Protein AF-A0A4Q1ZUG1-F1 (afdb_monomer_lite)

Secondary structure (DSSP, 8-state):
--SHHHHHHHHHHHHHHHHHHTTSS-HHHHHHHHHHHHHHHHHHSTT---HHHHHHHHHHHHHHHHHHHGGGTGGGHHHHHHHHHHHHHHHHHHHHHHTT--HHHHHHHHHHHHHHHHHHHHHHHHHHTT-HHHHHHHHHHHHHHHHHHHHHHHHHHHHHTT---

Sequence (165 aa):
MKGNLLGVILVGIGLVSLLGNIGFLGDELFLLFVSAAFFLAYFGGKGKRSLGFLIPAMLIAGVGVFANIEPILGVMEGPVFFWMIGASFAGIHVIHKANGGTFKSTAWAMYLGLGLAAFGVFVLTIEVMSFEPLARLIKFIWPLALIAGGLLLIKRHKTIEKEPF

pLDDT: mean 82.49, std 12.35, range [46.97, 97.38]

Structure (mmCIF, N/CA/C/O backbone):
data_AF-A0A4Q1ZUG1-F1
#
_entry.id   AF-A0A4Q1ZUG1-F1
#
loop_
_atom_site.group_PDB
_atom_site.id
_atom_site.type_symbol
_atom_site.label_atom_id
_atom_site.label_alt_id
_atom_site.label_comp_id
_atom_site.label_asym_id
_atom_site.label_entity_id
_atom_site.label_seq_id
_atom_site.pdbx_PDB_ins_code
_atom_site.Cartn_x
_atom_site.Cartn_y
_atom_site.Cartn_z
_atom_site.occupancy
_atom_site.B_iso_or_equiv
_atom_site.auth_seq_id
_atom_site.auth_comp_id
_atom_site.auth_asym_id
_atom_site.auth_atom_id
_atom_site.pdbx_PDB_model_num
ATOM 1 N N . MET A 1 1 ? -19.081 -15.358 26.180 1.00 46.97 1 MET A N 1
ATOM 2 C CA . MET A 1 1 ? -18.701 -15.948 24.872 1.00 46.97 1 MET A CA 1
ATOM 3 C C . MET A 1 1 ? -17.541 -15.182 24.205 1.00 46.97 1 MET A C 1
ATOM 5 O O . MET A 1 1 ? -17.720 -14.629 23.132 1.00 46.97 1 MET A O 1
ATOM 9 N N . LYS A 1 2 ? -16.348 -15.108 24.820 1.00 52.00 2 LYS A N 1
ATOM 10 C CA . LYS A 1 2 ? -15.205 -14.311 24.302 1.00 52.00 2 LYS A CA 1
ATOM 11 C C . LYS A 1 2 ? -14.047 -15.147 23.711 1.00 52.00 2 LYS A C 1
ATOM 13 O O . LYS A 1 2 ? -13.047 -14.567 23.318 1.00 52.00 2 LYS A O 1
ATOM 18 N N . GLY A 1 3 ? -14.194 -16.474 23.605 1.00 54.12 3 GLY A N 1
ATOM 19 C CA . GLY A 1 3 ? -13.142 -17.382 23.106 1.00 54.12 3 GLY A CA 1
ATOM 20 C C . GLY A 1 3 ? -13.290 -17.886 21.660 1.00 54.12 3 GLY A C 1
ATOM 21 O O . GLY A 1 3 ? -12.302 -18.307 21.075 1.00 54.12 3 GLY A O 1
ATOM 22 N N . ASN A 1 4 ? -14.480 -17.820 21.047 1.00 63.22 4 ASN A N 1
ATOM 23 C CA . ASN A 1 4 ? -14.716 -18.503 19.760 1.00 63.22 4 ASN A CA 1
ATOM 24 C C . ASN A 1 4 ? -14.283 -17.717 18.517 1.00 63.22 4 ASN A C 1
ATOM 26 O O . ASN A 1 4 ? -13.951 -18.334 17.515 1.00 63.22 4 ASN A O 1
ATOM 30 N N . LEU A 1 5 ? -14.267 -16.380 18.546 1.00 70.44 5 LE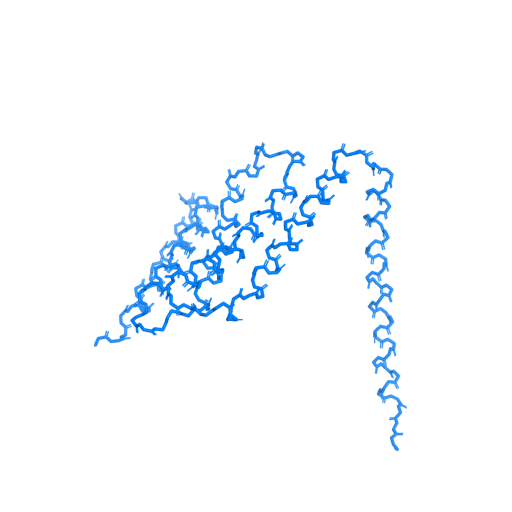U A N 1
ATOM 31 C CA . LEU A 1 5 ? -14.011 -15.600 17.326 1.00 70.44 5 LEU A CA 1
ATOM 32 C C . LEU A 1 5 ? -12.568 -15.761 16.831 1.00 70.44 5 LEU A C 1
ATOM 34 O O . LEU A 1 5 ? -12.338 -15.926 15.640 1.00 70.44 5 LEU A O 1
ATOM 38 N N . LEU A 1 6 ? -11.608 -15.766 17.760 1.00 70.88 6 LEU A N 1
ATOM 39 C CA . LEU A 1 6 ? -10.197 -15.963 17.438 1.00 70.88 6 LEU A CA 1
ATOM 40 C C . LEU A 1 6 ? -9.960 -17.371 16.869 1.00 70.88 6 LEU A C 1
ATOM 42 O O . LEU A 1 6 ? -9.260 -17.515 15.874 1.00 70.88 6 LEU A O 1
ATOM 46 N N . GLY A 1 7 ? -10.614 -18.385 17.451 1.00 70.75 7 GLY A N 1
ATOM 47 C CA . GLY A 1 7 ? -10.577 -19.762 16.957 1.00 70.75 7 GLY A CA 1
ATOM 48 C C . GLY A 1 7 ? -11.173 -19.907 15.557 1.00 70.75 7 GLY A C 1
ATOM 49 O O . GLY A 1 7 ? -10.558 -20.526 14.701 1.00 70.75 7 GLY A O 1
ATOM 50 N N . VAL A 1 8 ? -12.318 -19.273 15.283 1.00 75.00 8 VAL A N 1
ATOM 51 C CA . VAL A 1 8 ? -12.937 -19.279 13.945 1.00 75.00 8 VAL A CA 1
ATOM 52 C C . VAL A 1 8 ? -12.040 -18.595 12.909 1.00 75.00 8 VAL A C 1
ATOM 54 O O . VAL A 1 8 ? -11.903 -19.103 11.801 1.00 75.00 8 VAL A O 1
ATOM 57 N N . ILE A 1 9 ? -11.380 -17.488 13.268 1.00 72.94 9 ILE A N 1
ATOM 58 C CA . ILE A 1 9 ? -10.423 -16.805 12.384 1.00 72.94 9 ILE A CA 1
ATOM 59 C C . ILE A 1 9 ? -9.207 -17.700 12.104 1.00 72.94 9 ILE A C 1
ATOM 61 O O . ILE A 1 9 ? -8.824 -17.847 10.949 1.00 72.94 9 ILE A O 1
ATOM 65 N N . LEU A 1 10 ? -8.632 -18.339 13.128 1.00 73.81 10 LEU A N 1
ATOM 66 C CA . LEU A 1 10 ? -7.506 -19.272 12.980 1.00 73.81 10 LEU A CA 1
ATOM 67 C C . LEU A 1 10 ? -7.861 -20.481 12.106 1.00 73.81 10 LEU A C 1
ATOM 69 O O . LEU A 1 10 ? -7.074 -20.860 11.244 1.00 73.81 10 LEU A O 1
ATOM 73 N N . VAL A 1 11 ? -9.054 -21.051 12.292 1.00 76.19 11 VAL A N 1
ATOM 74 C CA . VAL A 1 11 ? -9.558 -22.156 11.463 1.00 76.19 11 VAL A CA 1
ATOM 75 C C . VAL A 1 11 ? -9.762 -21.702 10.018 1.00 76.19 11 VAL A C 1
ATOM 77 O O . VAL A 1 11 ? -9.365 -22.414 9.100 1.00 76.19 11 VAL A O 1
ATOM 80 N N . GLY A 1 12 ? -10.320 -20.507 9.804 1.00 76.88 12 GLY A N 1
ATOM 81 C CA . GLY A 1 12 ? -10.478 -19.928 8.470 1.00 76.88 12 GLY A CA 1
ATOM 82 C C . GLY A 1 12 ? -9.137 -19.703 7.769 1.00 76.88 12 GLY A C 1
ATOM 83 O O . GLY A 1 12 ? -8.968 -20.133 6.633 1.00 76.88 12 GLY A O 1
ATOM 84 N N . ILE A 1 13 ? -8.161 -19.108 8.462 1.00 76.12 13 ILE A N 1
ATOM 85 C CA . ILE A 1 13 ? -6.800 -18.913 7.939 1.00 76.12 13 ILE A CA 1
ATOM 86 C C . ILE A 1 13 ? -6.163 -20.266 7.599 1.00 76.12 13 ILE A C 1
ATOM 88 O O . ILE A 1 13 ? -5.631 -20.424 6.506 1.00 76.12 13 ILE A O 1
ATOM 92 N N . GLY A 1 14 ? -6.272 -21.258 8.489 1.00 77.69 14 GLY A N 1
ATOM 93 C CA . GLY A 1 14 ? -5.736 -22.601 8.264 1.00 77.69 14 GLY A CA 1
ATOM 94 C C . GLY A 1 14 ? -6.342 -23.293 7.042 1.00 77.69 14 GLY A C 1
ATOM 95 O O . GLY A 1 14 ? -5.605 -23.851 6.234 1.00 77.69 14 GLY A O 1
ATOM 96 N N . LEU A 1 15 ? -7.664 -23.209 6.861 1.00 77.25 15 LEU A N 1
ATOM 97 C CA . LEU A 1 15 ? -8.356 -23.757 5.690 1.00 77.25 15 LEU A CA 1
ATOM 98 C C . LEU A 1 15 ? -7.910 -23.078 4.396 1.00 77.25 15 LEU A C 1
ATOM 100 O O . LEU A 1 15 ? -7.600 -23.761 3.425 1.00 77.25 15 LEU A O 1
ATOM 104 N N . VAL A 1 16 ? -7.834 -21.748 4.386 1.00 73.56 16 VAL A N 1
ATOM 105 C CA . VAL A 1 16 ? -7.405 -20.993 3.204 1.00 73.56 16 VAL A CA 1
ATOM 106 C C . VAL A 1 16 ? -5.933 -21.280 2.877 1.00 73.56 16 VAL A C 1
ATOM 108 O O . VAL A 1 16 ? -5.603 -21.470 1.710 1.00 73.56 16 VAL A O 1
ATOM 111 N N . SER A 1 17 ? -5.060 -21.430 3.880 1.00 72.62 17 SER A N 1
ATOM 112 C CA . SER A 1 17 ? -3.662 -21.843 3.672 1.00 72.62 17 SER A CA 1
ATOM 113 C C . SER A 1 17 ? -3.539 -23.263 3.127 1.00 72.62 17 SER A C 1
ATOM 115 O O . SER A 1 17 ? -2.653 -23.541 2.323 1.00 72.62 17 SER A O 1
ATOM 117 N N . LEU A 1 18 ? -4.416 -24.173 3.548 1.00 76.44 18 LEU A N 1
ATOM 118 C CA . LEU A 1 18 ? -4.430 -25.544 3.045 1.00 76.44 18 LEU A CA 1
ATOM 119 C C . LEU A 1 18 ? -4.903 -25.577 1.585 1.00 76.44 18 LEU A C 1
ATOM 121 O O . LEU A 1 18 ? -4.278 -26.244 0.770 1.00 76.44 18 LEU A O 1
ATOM 125 N N . LEU A 1 19 ? -5.932 -24.789 1.247 1.00 74.06 19 LEU A N 1
ATOM 126 C CA . LEU A 1 19 ? -6.446 -24.623 -0.118 1.00 74.06 19 LEU A CA 1
ATOM 127 C C . LEU A 1 19 ? -5.438 -23.951 -1.070 1.00 74.06 19 LEU A C 1
ATOM 129 O O . LEU A 1 19 ? -5.369 -24.329 -2.238 1.00 74.06 19 LEU A O 1
ATOM 133 N N . GLY A 1 20 ? -4.641 -22.998 -0.577 1.00 70.38 20 GLY A N 1
ATOM 134 C CA . GLY A 1 20 ? -3.523 -22.419 -1.331 1.00 70.38 20 GLY A CA 1
ATOM 135 C C . GLY A 1 20 ? -2.425 -23.448 -1.615 1.00 70.38 20 GLY A C 1
ATOM 136 O O . GLY A 1 20 ? -2.033 -23.638 -2.760 1.00 70.38 20 GLY A O 1
ATOM 137 N N . ASN A 1 21 ? -1.997 -24.211 -0.601 1.00 74.12 21 ASN A N 1
ATOM 138 C CA . ASN A 1 21 ? -0.919 -25.201 -0.754 1.00 74.12 21 ASN A CA 1
ATOM 139 C C . ASN A 1 21 ? -1.248 -26.360 -1.708 1.00 74.12 21 ASN A C 1
ATOM 141 O O . ASN A 1 21 ? -0.346 -26.922 -2.321 1.00 74.12 21 ASN A O 1
ATOM 145 N N . ILE A 1 22 ? -2.522 -26.738 -1.839 1.00 80.62 22 ILE A N 1
ATOM 146 C CA . ILE A 1 22 ? -2.947 -27.770 -2.801 1.00 80.62 22 ILE A CA 1
ATOM 147 C C . ILE A 1 22 ? -3.099 -27.225 -4.234 1.00 80.62 22 ILE A C 1
ATOM 149 O O . ILE A 1 22 ? -3.551 -27.956 -5.113 1.00 80.62 22 ILE A O 1
ATOM 153 N N . GLY A 1 23 ? -2.758 -25.952 -4.474 1.00 69.56 23 GLY A N 1
ATOM 154 C CA . GLY A 1 23 ? -2.849 -25.299 -5.783 1.00 69.56 23 GLY A CA 1
ATOM 155 C C . GLY A 1 23 ? -4.281 -25.019 -6.243 1.00 69.56 23 GLY A C 1
ATOM 156 O O . GLY A 1 23 ? -4.507 -24.752 -7.420 1.00 69.56 23 GLY A O 1
ATOM 157 N N . PHE A 1 24 ? -5.263 -25.105 -5.339 1.00 66.75 24 PHE A N 1
ATOM 158 C CA . PHE A 1 24 ? -6.673 -24.864 -5.664 1.00 66.75 24 PHE A CA 1
ATOM 159 C C . PHE A 1 24 ? -7.011 -23.366 -5.683 1.00 66.75 24 PHE A C 1
ATOM 161 O O . PHE A 1 24 ? -7.946 -22.943 -6.358 1.00 66.75 24 PHE A O 1
ATOM 168 N N . LEU A 1 25 ? -6.243 -22.561 -4.947 1.00 67.94 25 LEU A N 1
ATOM 169 C CA . LEU A 1 25 ? -6.286 -21.102 -4.976 1.00 67.94 25 LEU A CA 1
ATOM 170 C C . LEU A 1 25 ? -4.942 -20.585 -5.485 1.00 67.94 25 LEU A C 1
ATOM 172 O O . LEU A 1 25 ? -3.910 -20.983 -4.955 1.00 67.94 25 LEU A O 1
ATOM 176 N N . GLY A 1 26 ? -4.969 -19.686 -6.473 1.00 74.25 26 GLY A N 1
ATOM 177 C CA . GLY A 1 26 ? -3.787 -18.899 -6.832 1.00 74.25 26 GLY A CA 1
ATOM 178 C C . GLY A 1 26 ? -3.304 -18.089 -5.629 1.00 74.25 26 GLY A C 1
ATOM 179 O O . GLY A 1 26 ? -4.119 -17.660 -4.797 1.00 74.25 26 GLY A O 1
ATOM 180 N N . ASP A 1 27 ? -1.991 -17.893 -5.523 1.00 75.38 27 ASP A N 1
ATOM 181 C CA . ASP A 1 27 ? -1.362 -17.171 -4.411 1.00 75.38 27 ASP A CA 1
ATOM 182 C C . ASP A 1 27 ? -1.962 -15.762 -4.241 1.00 75.38 27 ASP A C 1
ATOM 184 O O . ASP A 1 27 ? -2.118 -15.259 -3.124 1.00 75.38 27 ASP A O 1
ATOM 188 N N . GLU A 1 28 ? -2.410 -15.147 -5.338 1.00 80.31 28 GLU A N 1
ATOM 189 C CA . GLU A 1 28 ? -3.032 -13.826 -5.351 1.00 80.31 28 GLU A CA 1
ATOM 190 C C . GLU A 1 28 ? -4.422 -13.836 -4.693 1.00 80.31 28 GLU A C 1
ATOM 192 O O . GLU A 1 28 ? -4.778 -12.917 -3.948 1.00 80.31 28 GLU A O 1
ATOM 197 N N . LEU A 1 29 ? -5.210 -14.896 -4.913 1.00 82.62 29 LEU A N 1
ATOM 198 C CA . LEU A 1 29 ? -6.513 -15.078 -4.267 1.00 82.62 29 LEU A CA 1
ATOM 199 C C . LEU A 1 29 ? -6.356 -15.385 -2.778 1.00 82.62 29 LEU A C 1
ATOM 201 O O . LEU A 1 29 ? -7.138 -14.887 -1.965 1.00 82.62 29 LEU A O 1
ATOM 205 N N . PHE A 1 30 ? -5.332 -16.158 -2.402 1.00 85.38 30 PHE A N 1
ATOM 206 C CA . PHE A 1 30 ? -5.012 -16.422 -0.999 1.00 85.38 30 PHE A CA 1
ATOM 207 C C . PHE A 1 30 ? -4.775 -15.114 -0.227 1.00 85.38 30 PHE A C 1
ATOM 209 O O . PHE A 1 30 ? -5.371 -14.909 0.836 1.00 85.38 30 PHE A O 1
ATOM 216 N N . LEU A 1 31 ? -3.986 -14.188 -0.786 1.00 86.62 31 LEU A N 1
ATOM 217 C CA . LEU A 1 31 ? -3.747 -12.876 -0.177 1.00 86.62 31 LEU A CA 1
ATOM 218 C C . LEU A 1 31 ? -5.053 -12.098 0.033 1.00 86.62 31 LEU A C 1
ATOM 220 O O . LEU A 1 31 ? -5.280 -11.554 1.116 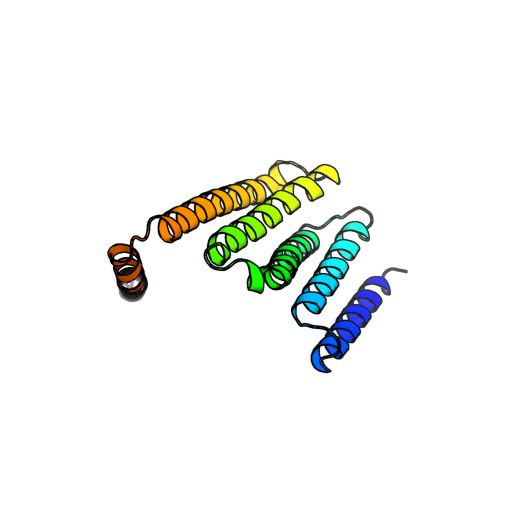1.00 86.62 31 LEU A O 1
ATOM 224 N N . LEU A 1 32 ? -5.954 -12.090 -0.952 1.00 89.12 32 LEU A N 1
ATOM 225 C CA . LEU A 1 32 ? -7.242 -11.400 -0.833 1.00 89.12 32 LEU A CA 1
ATOM 226 C C . LEU A 1 32 ? -8.123 -11.991 0.278 1.00 89.12 32 LEU A C 1
ATOM 228 O O . LEU A 1 32 ? -8.733 -11.238 1.040 1.00 89.12 32 LEU A O 1
ATOM 232 N N . PHE A 1 33 ? -8.149 -13.316 0.443 1.00 88.25 33 PHE A N 1
ATOM 233 C CA . PHE A 1 33 ? -8.872 -13.952 1.549 1.00 88.25 33 PHE A CA 1
ATOM 234 C C . PHE A 1 33 ? -8.276 -13.614 2.917 1.00 88.25 33 PHE A C 1
ATOM 236 O O . PHE A 1 33 ? -9.017 -13.317 3.859 1.00 88.25 33 PHE A O 1
ATOM 243 N N . VAL A 1 34 ? -6.946 -13.618 3.038 1.00 88.88 34 VAL A N 1
ATOM 244 C CA . VAL A 1 34 ? -6.267 -13.222 4.280 1.00 88.88 34 VAL A CA 1
ATOM 245 C C . VAL A 1 34 ? -6.574 -11.761 4.606 1.00 88.88 34 VAL A C 1
ATOM 247 O O . VAL A 1 34 ? -6.951 -11.449 5.738 1.00 88.88 34 VAL A O 1
ATOM 250 N N . SER A 1 35 ? -6.498 -10.870 3.615 1.00 92.62 35 SER A N 1
ATOM 251 C CA . SER A 1 35 ? -6.898 -9.471 3.767 1.00 92.62 35 SER A CA 1
ATOM 252 C C . SER A 1 35 ? -8.344 -9.345 4.260 1.00 92.62 35 SER A C 1
ATOM 254 O O . SER A 1 35 ? -8.595 -8.643 5.242 1.00 92.62 35 SER A O 1
ATOM 256 N N . ALA A 1 36 ? -9.282 -10.083 3.656 1.00 90.56 36 ALA A N 1
ATOM 257 C CA . ALA A 1 36 ? -10.682 -10.090 4.064 1.00 90.56 36 ALA A CA 1
ATOM 258 C C . ALA A 1 36 ? -10.858 -10.547 5.522 1.00 90.56 36 ALA A C 1
ATOM 260 O O . ALA A 1 36 ? -11.623 -9.932 6.266 1.00 90.56 36 ALA A O 1
ATOM 261 N N . ALA A 1 37 ? -10.115 -11.562 5.977 1.00 89.31 37 ALA A N 1
ATOM 262 C CA . ALA A 1 37 ? -10.144 -12.007 7.370 1.00 89.31 37 ALA A CA 1
ATOM 263 C C . ALA A 1 37 ? -9.676 -10.907 8.342 1.00 89.31 37 ALA A C 1
ATOM 265 O O . ALA A 1 37 ? -10.339 -10.646 9.351 1.00 89.31 37 ALA A O 1
ATOM 266 N N . PHE A 1 38 ? -8.580 -10.208 8.021 1.00 90.94 38 PHE A N 1
ATOM 267 C CA . PHE A 1 38 ? -8.112 -9.060 8.805 1.00 90.94 38 PHE A CA 1
ATOM 268 C C . PHE A 1 38 ? -9.120 -7.901 8.792 1.00 90.94 38 PHE A C 1
ATOM 270 O O . PHE A 1 38 ? -9.354 -7.265 9.824 1.00 90.94 38 PHE A O 1
ATOM 277 N N . PHE A 1 39 ? -9.767 -7.653 7.653 1.00 90.69 39 PHE A N 1
ATOM 278 C CA . PHE A 1 39 ? -10.796 -6.626 7.513 1.00 90.69 39 PHE A CA 1
ATOM 279 C C . PHE A 1 39 ? -12.023 -6.948 8.378 1.00 90.69 39 PHE A C 1
ATOM 281 O O . PHE A 1 39 ? -12.484 -6.110 9.153 1.00 90.69 39 PHE A O 1
ATOM 288 N N . LEU A 1 40 ? -12.506 -8.192 8.345 1.00 89.88 40 LEU A N 1
ATOM 289 C CA . LEU A 1 40 ? -13.596 -8.657 9.206 1.00 89.88 40 LEU A CA 1
ATOM 290 C C . LEU A 1 40 ? -13.229 -8.558 10.692 1.00 89.88 40 LEU A C 1
ATOM 292 O O . LEU A 1 40 ? -14.049 -8.113 11.496 1.00 89.88 40 LEU A O 1
ATOM 296 N N . ALA A 1 41 ? -11.992 -8.898 11.064 1.00 87.62 41 ALA A N 1
ATOM 297 C CA . ALA A 1 41 ? -11.508 -8.746 12.435 1.00 87.62 41 ALA A CA 1
ATOM 298 C C . ALA A 1 41 ? -11.510 -7.275 12.892 1.00 87.62 41 ALA A C 1
ATOM 300 O O . ALA A 1 41 ? -11.886 -6.981 14.031 1.00 87.62 41 ALA A O 1
ATOM 301 N N . TYR A 1 42 ? -11.163 -6.342 11.999 1.00 88.75 42 TYR A N 1
ATOM 302 C CA . TYR A 1 42 ? -11.223 -4.906 12.273 1.00 88.75 42 TYR A CA 1
ATOM 303 C C . TYR A 1 42 ? -12.651 -4.430 12.596 1.00 88.75 42 TYR A C 1
ATOM 305 O O . TYR A 1 42 ? -12.841 -3.684 13.562 1.00 88.75 42 TYR A O 1
ATOM 313 N N . PHE A 1 43 ? -13.662 -4.889 11.850 1.00 85.62 43 PHE A N 1
ATOM 314 C CA . PHE A 1 43 ? -15.067 -4.522 12.086 1.00 85.62 43 PHE A CA 1
ATOM 315 C C . PHE A 1 43 ? -15.743 -5.317 13.215 1.00 85.62 43 PHE A C 1
ATOM 317 O O . PHE A 1 43 ? -16.658 -4.802 13.858 1.00 85.62 43 PHE A O 1
ATOM 324 N N . GLY A 1 44 ? -15.291 -6.542 13.497 1.00 78.62 44 GLY A N 1
ATOM 325 C CA . GLY A 1 44 ? -15.873 -7.429 14.512 1.00 78.62 44 GLY A CA 1
ATOM 326 C C . GLY A 1 44 ? -15.545 -7.055 15.964 1.00 78.62 44 GLY A C 1
ATOM 327 O O . GLY A 1 44 ? -16.230 -7.489 16.895 1.00 78.62 44 GLY A O 1
ATOM 328 N N . GLY A 1 45 ? -14.519 -6.231 16.193 1.00 70.12 45 GLY A N 1
ATOM 329 C CA . GLY A 1 45 ? -14.133 -5.770 17.525 1.00 70.12 45 GLY A CA 1
ATOM 330 C C . GLY A 1 45 ? -15.101 -4.726 18.089 1.00 70.12 45 GLY A C 1
ATOM 331 O O . GLY A 1 45 ? -14.935 -3.534 17.838 1.00 70.12 45 GLY A O 1
ATOM 332 N N . LYS A 1 46 ? -16.085 -5.140 18.906 1.00 60.00 46 LYS A N 1
ATOM 333 C CA . LYS A 1 46 ? -16.991 -4.219 19.627 1.00 60.00 46 LYS A CA 1
ATOM 334 C C . LYS A 1 46 ? -16.189 -3.184 20.441 1.00 60.00 46 LYS A C 1
ATOM 336 O O . LYS A 1 46 ? -15.662 -3.498 21.505 1.00 60.00 46 LYS A O 1
ATOM 341 N N . GLY A 1 47 ? -16.099 -1.952 19.934 1.00 61.56 47 GLY A N 1
ATOM 342 C CA . GLY A 1 47 ? -15.564 -0.777 20.635 1.00 61.56 47 GLY A CA 1
ATOM 343 C C . GLY A 1 47 ? -14.047 -0.547 20.568 1.00 61.56 47 GLY A C 1
ATOM 344 O O . GLY A 1 47 ? -13.596 0.519 20.974 1.00 61.56 47 GLY A O 1
ATOM 345 N N . LYS A 1 48 ? -13.246 -1.482 20.037 1.00 62.84 48 LYS A N 1
ATOM 346 C CA . LYS A 1 48 ? -11.791 -1.302 19.848 1.00 62.84 48 LYS A CA 1
ATOM 347 C C . LYS A 1 48 ? -11.378 -1.702 18.436 1.00 62.84 48 LYS A C 1
ATOM 349 O O . LYS A 1 48 ? -10.812 -2.768 18.210 1.00 62.84 48 LYS A O 1
ATOM 354 N N . ARG A 1 49 ? -11.668 -0.816 17.485 1.00 76.94 49 ARG A N 1
ATOM 355 C CA . ARG A 1 49 ? -11.210 -0.914 16.096 1.00 76.94 49 ARG A CA 1
ATOM 356 C C . ARG A 1 49 ? -9.699 -0.686 16.037 1.00 76.94 49 ARG A C 1
ATOM 358 O O . ARG A 1 49 ? -9.232 0.447 15.951 1.00 76.94 49 ARG A O 1
ATOM 365 N N . SER A 1 50 ? -8.933 -1.766 16.160 1.00 83.50 50 SER A N 1
ATOM 366 C CA . SER A 1 50 ? -7.471 -1.716 16.236 1.00 83.50 50 SER A CA 1
ATOM 367 C C . SER A 1 50 ? -6.840 -1.496 14.862 1.00 83.50 50 SER A C 1
ATOM 369 O O . SER A 1 50 ? -7.101 -2.253 13.926 1.00 83.50 50 SER A O 1
ATOM 371 N N . LEU A 1 51 ? -5.937 -0.517 14.758 1.00 87.69 51 LEU A N 1
ATOM 372 C CA . LEU A 1 51 ? -5.096 -0.334 13.569 1.00 87.69 51 LEU A CA 1
ATOM 373 C C . LEU A 1 51 ? -4.258 -1.581 13.248 1.00 87.69 51 LEU A C 1
ATOM 375 O O . LEU A 1 51 ? -3.966 -1.817 12.081 1.00 87.69 51 LEU A O 1
ATOM 379 N N . GLY A 1 52 ? -3.949 -2.414 14.248 1.00 86.19 52 GLY A N 1
ATOM 380 C CA . GLY A 1 52 ? -3.201 -3.659 14.061 1.00 86.19 52 GLY A CA 1
ATOM 381 C C . GLY A 1 52 ? -3.888 -4.684 13.154 1.00 86.19 52 GLY A C 1
ATOM 382 O O . GLY A 1 52 ? -3.202 -5.535 12.607 1.00 86.19 52 GLY A O 1
ATOM 383 N N . PHE A 1 53 ? -5.208 -4.590 12.948 1.00 90.81 53 PHE A N 1
ATOM 384 C CA . PHE A 1 53 ? -5.913 -5.409 11.953 1.00 90.81 53 PHE A CA 1
ATOM 385 C C . PHE A 1 53 ? -6.094 -4.674 10.621 1.00 90.81 53 PHE A C 1
ATOM 387 O O . PHE A 1 53 ? -6.006 -5.289 9.566 1.00 90.81 53 PHE A O 1
ATOM 394 N N . LEU A 1 54 ? -6.300 -3.354 10.651 1.00 91.88 54 LEU A N 1
ATOM 395 C CA . LEU A 1 54 ? -6.542 -2.574 9.436 1.00 91.88 54 LEU A CA 1
ATOM 396 C C . LEU A 1 54 ? -5.290 -2.418 8.566 1.00 91.88 54 LEU A C 1
ATOM 398 O O . LEU A 1 54 ? -5.393 -2.483 7.347 1.00 91.88 54 LEU A O 1
ATOM 402 N N . ILE A 1 55 ? -4.119 -2.218 9.181 1.00 92.94 55 ILE A N 1
ATOM 403 C CA . ILE A 1 55 ? -2.848 -2.072 8.459 1.00 92.94 55 ILE A CA 1
ATOM 404 C C . ILE A 1 55 ? -2.561 -3.310 7.592 1.00 92.94 55 ILE A C 1
ATOM 406 O O . ILE A 1 55 ? -2.464 -3.149 6.375 1.00 92.94 55 ILE A O 1
ATOM 410 N N . PRO A 1 56 ? -2.467 -4.535 8.154 1.00 93.50 56 PRO A N 1
ATOM 411 C CA . PRO A 1 56 ? -2.246 -5.723 7.339 1.00 93.50 56 PRO A CA 1
ATOM 412 C C . PRO A 1 56 ? -3.402 -5.977 6.368 1.00 93.50 56 PRO A C 1
ATOM 414 O O . PRO A 1 56 ? -3.127 -6.338 5.231 1.00 93.50 56 PRO A O 1
ATOM 417 N N . ALA A 1 57 ? -4.665 -5.718 6.739 1.00 94.38 57 ALA A N 1
ATOM 418 C CA . ALA A 1 57 ? -5.785 -5.871 5.804 1.00 94.38 57 ALA A CA 1
ATOM 419 C C . ALA A 1 57 ? -5.580 -5.042 4.529 1.00 94.38 57 ALA A C 1
ATOM 421 O O . ALA A 1 57 ? -5.648 -5.575 3.423 1.00 94.38 57 ALA A O 1
ATOM 422 N N . MET A 1 58 ? -5.291 -3.748 4.681 1.00 96.69 58 MET A N 1
ATOM 423 C CA . MET A 1 58 ? -5.150 -2.836 3.549 1.00 96.69 58 MET A CA 1
ATOM 424 C C . MET A 1 58 ? -3.899 -3.123 2.725 1.00 96.69 58 MET A C 1
ATOM 426 O O . MET A 1 58 ? -3.979 -3.128 1.503 1.00 96.69 58 MET A O 1
ATOM 430 N N . LEU A 1 59 ? -2.759 -3.390 3.370 1.00 96.62 59 LEU A N 1
ATOM 431 C CA . LEU A 1 59 ? -1.517 -3.681 2.651 1.00 96.62 59 LEU A CA 1
ATOM 432 C C . LEU A 1 59 ? -1.604 -4.999 1.878 1.00 96.62 59 LEU A C 1
ATOM 434 O O . LEU A 1 59 ? -1.233 -5.041 0.710 1.00 96.62 59 LEU A O 1
ATOM 438 N N . ILE A 1 60 ? -2.142 -6.055 2.495 1.00 95.25 60 ILE A N 1
ATOM 439 C CA . ILE A 1 60 ? -2.322 -7.350 1.830 1.00 95.25 60 ILE A CA 1
ATOM 440 C C . ILE A 1 60 ? -3.349 -7.229 0.698 1.00 95.25 60 ILE A C 1
ATOM 442 O O . ILE A 1 60 ? -3.139 -7.814 -0.358 1.00 95.25 60 ILE A O 1
ATOM 446 N N . ALA A 1 61 ? -4.417 -6.436 0.868 1.00 95.19 61 ALA A N 1
ATOM 447 C CA . ALA A 1 61 ? -5.346 -6.145 -0.227 1.00 95.19 61 ALA A CA 1
ATOM 448 C C . ALA A 1 61 ? -4.629 -5.467 -1.397 1.00 95.19 61 ALA A C 1
ATOM 450 O O . ALA A 1 61 ? -4.778 -5.908 -2.529 1.00 95.19 61 ALA A O 1
ATOM 451 N N . GLY A 1 62 ? -3.842 -4.420 -1.131 1.00 95.62 62 GLY A N 1
ATOM 452 C CA . GLY A 1 62 ? -3.095 -3.706 -2.165 1.00 95.62 62 GLY A CA 1
ATOM 453 C C . GLY A 1 62 ? -2.146 -4.618 -2.939 1.00 95.62 62 GLY A C 1
ATOM 454 O O . GLY A 1 62 ? -2.149 -4.592 -4.165 1.00 95.62 62 GLY A O 1
ATOM 455 N N . VAL A 1 63 ? -1.393 -5.468 -2.232 1.00 94.31 63 VAL A N 1
ATOM 456 C CA . VAL A 1 63 ? -0.493 -6.454 -2.853 1.00 94.31 63 VAL A CA 1
ATOM 457 C C . VAL A 1 63 ? -1.275 -7.515 -3.628 1.00 94.31 63 VAL A C 1
ATOM 459 O O . VAL A 1 63 ? -0.917 -7.820 -4.758 1.00 94.31 63 VAL A O 1
ATOM 462 N N . GLY A 1 64 ? -2.360 -8.050 -3.064 1.00 92.25 64 GLY A N 1
ATOM 463 C CA . GLY A 1 64 ? -3.185 -9.060 -3.728 1.00 92.25 64 GLY A CA 1
ATOM 464 C C . GLY A 1 64 ? -3.838 -8.529 -5.005 1.00 92.25 64 GLY A C 1
ATOM 465 O O . GLY A 1 64 ? -3.805 -9.192 -6.036 1.00 92.25 64 GLY A O 1
ATOM 466 N N . VAL A 1 65 ? -4.383 -7.308 -4.972 1.00 93.69 65 VAL A N 1
ATOM 467 C CA . VAL A 1 65 ? -4.931 -6.647 -6.167 1.00 93.69 65 VAL A CA 1
ATOM 468 C C . VAL A 1 65 ? -3.831 -6.401 -7.191 1.00 93.69 65 VAL A C 1
ATOM 470 O O . VAL A 1 65 ? -4.038 -6.706 -8.362 1.00 93.69 65 VAL A O 1
ATOM 473 N N . PHE A 1 66 ? -2.671 -5.897 -6.759 1.00 94.75 66 PHE A N 1
ATOM 474 C CA . PHE A 1 66 ? -1.529 -5.673 -7.640 1.00 94.75 66 PHE A CA 1
ATOM 475 C C . PHE A 1 66 ? -1.105 -6.960 -8.355 1.00 94.75 66 PHE A C 1
ATOM 477 O O . PHE A 1 66 ? -1.037 -6.954 -9.576 1.00 94.75 66 PHE A O 1
ATOM 484 N N . ALA A 1 67 ? -0.929 -8.067 -7.632 1.00 91.56 67 ALA A N 1
ATOM 485 C CA . ALA A 1 67 ? -0.506 -9.342 -8.212 1.00 91.56 67 ALA A CA 1
ATOM 486 C C . ALA A 1 67 ? -1.480 -9.869 -9.289 1.00 91.56 67 ALA A C 1
ATOM 488 O O . ALA A 1 67 ? -1.063 -10.477 -10.267 1.00 91.56 67 ALA A O 1
ATOM 489 N N . ASN A 1 68 ? -2.782 -9.576 -9.166 1.00 89.81 68 ASN A N 1
ATOM 490 C CA . ASN A 1 68 ? -3.772 -9.953 -10.183 1.00 89.81 68 ASN A CA 1
ATOM 491 C C . ASN A 1 68 ? -3.688 -9.107 -11.466 1.00 89.81 68 ASN A C 1
ATOM 493 O O . ASN A 1 68 ? -4.105 -9.565 -12.528 1.00 89.81 68 ASN A O 1
ATOM 497 N N . ILE A 1 69 ? -3.211 -7.862 -11.377 1.00 92.56 69 ILE A N 1
ATOM 498 C CA . ILE A 1 69 ? -3.123 -6.949 -12.527 1.00 92.56 69 ILE A CA 1
ATOM 499 C C . ILE A 1 69 ? -1.704 -6.847 -13.090 1.00 92.56 69 ILE A C 1
ATOM 501 O O . ILE A 1 69 ? -1.551 -6.487 -14.249 1.00 92.56 69 ILE A O 1
ATOM 505 N N . GLU A 1 70 ? -0.679 -7.191 -12.311 1.00 93.38 70 GLU A N 1
ATOM 506 C CA . GLU A 1 70 ? 0.739 -7.153 -12.681 1.00 93.38 70 GLU A CA 1
ATOM 507 C C . GLU A 1 70 ? 1.029 -7.709 -14.086 1.00 93.38 70 GLU A C 1
ATOM 509 O O . GLU A 1 70 ? 1.669 -6.994 -14.865 1.00 93.38 70 GLU A O 1
ATOM 514 N N . PRO A 1 71 ? 0.486 -8.877 -14.502 1.00 90.75 71 PRO A N 1
ATOM 515 C CA . PRO A 1 71 ? 0.820 -9.473 -15.798 1.00 90.75 71 PRO A CA 1
ATOM 516 C C . PRO A 1 71 ? 0.453 -8.611 -17.013 1.00 90.75 71 PRO A C 1
ATOM 518 O O . PRO A 1 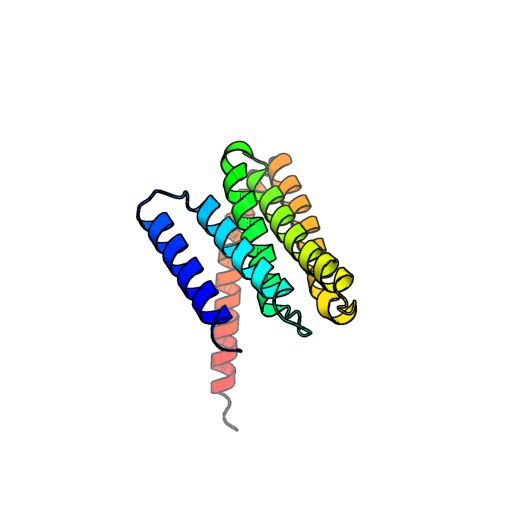71 ? 0.967 -8.841 -18.107 1.00 90.75 71 PRO A O 1
ATOM 521 N N . ILE A 1 72 ? -0.444 -7.633 -16.846 1.00 92.44 72 ILE A N 1
ATOM 522 C CA . ILE A 1 72 ? -0.907 -6.747 -17.923 1.00 92.44 72 ILE A CA 1
ATOM 523 C C . ILE A 1 72 ? -0.332 -5.325 -17.835 1.00 92.44 72 ILE A C 1
ATOM 525 O O . ILE A 1 72 ? -0.638 -4.501 -18.695 1.00 92.44 72 ILE A O 1
ATOM 529 N N . LEU A 1 73 ? 0.487 -5.010 -16.822 1.00 89.12 73 LEU A N 1
ATOM 530 C CA . LEU A 1 73 ? 0.979 -3.646 -16.585 1.00 89.12 73 LEU A CA 1
ATOM 531 C C . LEU A 1 73 ? 2.205 -3.266 -17.425 1.00 89.12 73 LEU A C 1
ATOM 533 O O . LEU A 1 73 ? 2.380 -2.087 -17.740 1.00 89.12 73 LEU A O 1
ATOM 537 N N . GLY A 1 74 ? 3.052 -4.226 -17.806 1.00 87.50 74 GLY A N 1
ATOM 538 C CA . GLY A 1 74 ? 4.278 -3.953 -18.564 1.00 87.50 74 GLY A CA 1
ATOM 539 C C . GLY A 1 74 ? 5.151 -2.890 -17.884 1.00 87.50 74 GLY A C 1
ATOM 540 O O . GLY A 1 74 ? 5.456 -2.992 -16.703 1.00 87.50 74 GLY A O 1
ATOM 541 N N . VAL A 1 75 ? 5.504 -1.819 -18.604 1.00 84.62 75 VAL A N 1
ATOM 542 C CA . VAL A 1 75 ? 6.314 -0.703 -18.065 1.00 84.62 75 VAL A CA 1
ATOM 543 C C . VAL A 1 75 ? 5.629 0.097 -16.951 1.00 84.62 75 VAL A C 1
ATOM 545 O O . VAL A 1 75 ? 6.250 0.980 -16.388 1.00 84.62 75 VAL A O 1
ATOM 548 N N . MET A 1 76 ? 4.356 -0.160 -16.645 1.00 90.44 76 MET A N 1
ATOM 549 C CA . MET A 1 76 ? 3.640 0.501 -15.548 1.00 90.44 76 MET A CA 1
ATOM 550 C C . MET A 1 76 ? 3.731 -0.273 -14.228 1.00 90.44 76 MET A C 1
ATOM 552 O O . MET A 1 76 ? 3.190 0.194 -13.227 1.00 90.44 76 MET A O 1
ATOM 556 N N . GLU A 1 77 ? 4.386 -1.438 -14.208 1.00 92.94 77 GLU A N 1
ATOM 557 C CA . GLU A 1 77 ? 4.473 -2.326 -13.044 1.00 92.94 77 GLU A CA 1
ATOM 558 C C . GLU A 1 77 ? 4.965 -1.594 -11.784 1.00 92.94 77 GLU A C 1
ATOM 560 O O . GLU A 1 77 ? 4.240 -1.507 -10.789 1.00 92.94 77 GLU A O 1
ATOM 565 N N . GLY A 1 78 ? 6.156 -0.992 -11.841 1.00 91.50 78 GLY A N 1
ATOM 566 C CA . GLY A 1 78 ? 6.757 -0.285 -10.708 1.00 91.50 78 GLY A CA 1
ATOM 567 C C . GLY A 1 78 ? 5.897 0.880 -10.191 1.00 91.50 78 GLY A C 1
ATOM 568 O O . GLY A 1 78 ? 5.565 0.913 -9.001 1.00 91.50 78 GLY A O 1
ATOM 569 N N . PRO A 1 79 ? 5.487 1.835 -11.045 1.00 94.56 79 PRO A N 1
ATOM 570 C CA . PRO A 1 79 ? 4.661 2.972 -10.652 1.00 94.56 79 PRO A CA 1
ATOM 571 C C . PRO A 1 79 ? 3.340 2.546 -10.019 1.00 94.56 79 PRO A C 1
ATOM 573 O O . PRO A 1 79 ? 2.962 3.059 -8.963 1.00 94.56 79 PRO A O 1
ATOM 576 N N . VAL A 1 80 ? 2.658 1.577 -10.634 1.00 95.75 80 VAL A N 1
ATOM 577 C CA . VAL A 1 80 ? 1.365 1.081 -10.161 1.00 95.75 80 VAL A CA 1
ATOM 578 C C . VAL A 1 80 ? 1.512 0.343 -8.836 1.00 95.75 80 VAL A C 1
ATOM 580 O O . VAL A 1 80 ? 0.655 0.522 -7.970 1.00 95.75 80 VAL A O 1
ATOM 583 N N . PHE A 1 81 ? 2.603 -0.397 -8.614 1.00 95.75 81 PHE A N 1
ATOM 584 C CA . PHE A 1 81 ? 2.895 -0.992 -7.309 1.00 95.75 81 PHE A CA 1
ATOM 585 C C . PHE A 1 81 ? 2.959 0.078 -6.212 1.00 95.75 81 PHE A C 1
ATOM 587 O O . PHE A 1 81 ? 2.231 0.007 -5.217 1.00 95.75 81 PHE A O 1
ATOM 594 N N . PHE A 1 82 ? 3.770 1.125 -6.404 1.00 96.62 82 PHE A N 1
ATOM 595 C CA . PHE A 1 82 ? 3.894 2.204 -5.419 1.00 96.62 82 PHE A CA 1
ATOM 596 C C . PHE A 1 82 ? 2.577 2.948 -5.200 1.00 96.62 82 PHE A C 1
ATOM 598 O O . PHE A 1 82 ? 2.243 3.284 -4.062 1.00 96.62 82 PHE A O 1
ATOM 605 N N . TRP A 1 83 ? 1.792 3.157 -6.255 1.00 97.38 83 TRP A N 1
ATOM 606 C CA . TRP A 1 83 ? 0.462 3.749 -6.144 1.00 97.38 83 TRP A CA 1
ATOM 607 C C . TRP A 1 83 ? -0.531 2.850 -5.410 1.00 97.38 83 TRP A C 1
ATOM 609 O O . TRP A 1 83 ? -1.315 3.364 -4.616 1.00 97.38 83 TRP A O 1
ATOM 619 N N . MET A 1 84 ? -0.476 1.529 -5.585 1.00 96.44 84 MET A N 1
ATOM 620 C CA . MET A 1 84 ? -1.321 0.583 -4.851 1.00 96.44 84 MET A CA 1
ATOM 621 C C . MET A 1 84 ? -0.990 0.529 -3.363 1.00 96.44 84 MET A C 1
ATOM 623 O O . MET A 1 84 ? -1.894 0.596 -2.522 1.00 96.44 84 MET A O 1
ATOM 627 N N . ILE A 1 85 ? 0.292 0.498 -3.004 1.00 97.06 85 ILE A N 1
ATOM 628 C CA . ILE A 1 85 ? 0.695 0.589 -1.596 1.00 97.06 85 ILE A CA 1
ATOM 629 C C . ILE A 1 85 ? 0.346 1.973 -1.032 1.00 97.06 85 ILE A C 1
ATOM 631 O O . ILE A 1 85 ? -0.178 2.080 0.080 1.00 97.06 85 ILE A O 1
ATOM 635 N N . GLY A 1 86 ? 0.543 3.039 -1.812 1.00 97.12 86 GLY A N 1
ATOM 636 C CA . GLY A 1 86 ? 0.162 4.396 -1.429 1.00 97.12 86 GLY A CA 1
ATOM 637 C C . GLY A 1 86 ? -1.341 4.537 -1.159 1.00 97.12 86 GLY A C 1
ATOM 638 O O . GLY A 1 86 ? -1.745 5.072 -0.123 1.00 97.12 86 GLY A O 1
ATOM 639 N N . ALA A 1 87 ? -2.174 3.975 -2.036 1.00 97.06 87 ALA A N 1
ATOM 640 C CA . ALA A 1 87 ? -3.623 3.906 -1.880 1.00 97.06 87 ALA A CA 1
ATOM 641 C C . ALA A 1 87 ? -4.030 3.065 -0.664 1.00 97.06 87 ALA A C 1
ATOM 643 O O . ALA A 1 87 ? -4.969 3.427 0.043 1.00 97.06 87 ALA A O 1
ATOM 644 N N . SER A 1 88 ? -3.294 1.994 -0.362 1.00 97.06 88 SER A N 1
ATOM 645 C CA . SER A 1 88 ? -3.521 1.177 0.835 1.00 97.06 88 SER A CA 1
ATOM 646 C C . SER A 1 88 ? -3.315 1.996 2.111 1.00 97.06 88 SER A C 1
ATOM 648 O O . SER A 1 88 ? -4.168 1.985 2.999 1.00 97.06 88 SER A O 1
ATOM 650 N N . PHE A 1 89 ? -2.242 2.789 2.182 1.00 96.88 89 PHE A N 1
ATOM 651 C CA . PHE A 1 89 ? -1.998 3.699 3.303 1.00 96.88 89 PHE A CA 1
ATOM 652 C C . PHE A 1 89 ? -3.037 4.823 3.413 1.00 96.88 89 PHE A C 1
ATOM 654 O O . PHE A 1 89 ? -3.524 5.110 4.512 1.00 96.88 89 PHE A O 1
ATOM 661 N N . ALA A 1 90 ? -3.438 5.421 2.291 1.00 95.31 90 ALA A N 1
ATOM 662 C CA . ALA A 1 90 ? -4.533 6.388 2.273 1.00 95.31 90 ALA A CA 1
ATOM 663 C C . ALA A 1 90 ? -5.854 5.747 2.742 1.00 95.31 90 ALA A C 1
ATOM 665 O O . ALA A 1 90 ? -6.586 6.329 3.545 1.00 95.31 90 ALA A O 1
ATOM 666 N N . GLY A 1 91 ? -6.127 4.512 2.320 1.00 95.12 91 GLY A N 1
ATOM 667 C CA . GLY A 1 91 ? -7.289 3.735 2.734 1.00 95.12 91 GLY A CA 1
ATOM 668 C C . GLY A 1 91 ? -7.304 3.448 4.235 1.00 95.12 91 GLY A C 1
ATOM 669 O O . GLY A 1 91 ? -8.352 3.604 4.857 1.00 95.12 91 GLY A O 1
ATOM 670 N N . ILE A 1 92 ? -6.154 3.148 4.856 1.00 95.00 92 ILE A N 1
ATOM 671 C CA . ILE A 1 92 ? -6.043 3.031 6.324 1.00 95.00 92 ILE A CA 1
ATOM 672 C C . ILE A 1 92 ? -6.536 4.317 6.997 1.00 95.00 92 ILE A C 1
ATOM 674 O O . ILE A 1 92 ? -7.350 4.254 7.921 1.00 95.00 92 ILE A O 1
ATOM 678 N N . HIS A 1 93 ? -6.080 5.483 6.527 1.00 92.94 93 HIS A N 1
ATOM 679 C CA . HIS A 1 93 ? -6.501 6.775 7.068 1.00 92.94 93 HIS A CA 1
ATOM 680 C C . HIS A 1 93 ? -8.010 6.998 6.907 1.00 92.94 93 HIS A C 1
ATOM 682 O O . HIS A 1 93 ? -8.705 7.290 7.882 1.00 92.94 93 HIS A O 1
ATOM 688 N N . VAL A 1 94 ? -8.525 6.825 5.687 1.00 93.62 94 VAL A N 1
ATOM 689 C CA . VAL A 1 94 ? -9.935 7.066 5.354 1.00 93.62 94 VAL A CA 1
ATOM 690 C C . VAL A 1 94 ? -10.856 6.128 6.133 1.00 93.62 94 VAL A C 1
ATOM 692 O O . VAL A 1 94 ? -11.781 6.594 6.798 1.00 93.62 94 VAL A O 1
ATOM 695 N N . ILE A 1 95 ? -10.580 4.822 6.116 1.00 92.44 95 ILE A N 1
ATOM 696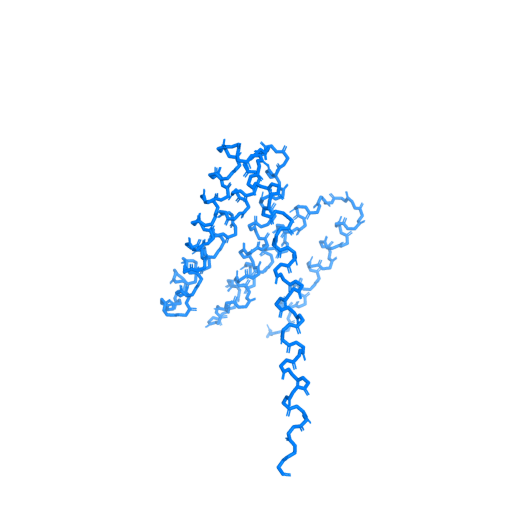 C CA . ILE A 1 95 ? -11.413 3.806 6.770 1.00 92.44 95 ILE A CA 1
ATOM 697 C C . ILE A 1 95 ? -11.382 3.991 8.283 1.00 92.44 95 ILE A C 1
ATOM 699 O O . ILE A 1 95 ? -12.436 3.979 8.920 1.00 92.44 95 ILE A O 1
ATOM 703 N N . HIS A 1 96 ? -10.205 4.204 8.878 1.00 90.38 96 HIS A N 1
ATOM 704 C CA . HIS A 1 96 ? -10.108 4.364 10.325 1.00 90.38 96 HIS A CA 1
ATOM 705 C C . HIS A 1 96 ? -10.805 5.636 10.813 1.00 90.38 96 HIS A C 1
ATOM 707 O O . HIS A 1 96 ? -11.540 5.594 11.801 1.00 90.38 96 HIS A O 1
ATOM 713 N N . LYS A 1 97 ? -10.631 6.754 10.099 1.00 89.81 97 LYS A N 1
ATOM 714 C CA . LYS A 1 97 ? -11.297 8.026 10.405 1.00 89.81 97 LYS A CA 1
ATOM 715 C C . LYS A 1 97 ? -12.817 7.920 10.262 1.00 89.81 97 LYS A C 1
ATOM 717 O O . LYS A 1 97 ? -13.537 8.337 11.165 1.00 89.81 97 LYS A O 1
ATOM 722 N N . ALA A 1 98 ? -13.311 7.311 9.180 1.00 87.56 98 ALA A N 1
ATOM 723 C CA . ALA A 1 98 ? -14.745 7.087 8.963 1.00 87.56 98 ALA A CA 1
ATOM 724 C C . ALA A 1 98 ? -15.384 6.225 10.067 1.00 87.56 98 ALA A C 1
ATOM 726 O O . ALA A 1 98 ? -16.572 6.338 10.351 1.00 87.56 98 ALA A O 1
ATOM 727 N N . ASN A 1 99 ? -14.582 5.393 10.730 1.00 86.12 99 ASN A N 1
ATOM 728 C CA . ASN A 1 99 ? -15.017 4.492 11.787 1.00 86.12 99 ASN A CA 1
ATOM 729 C C . ASN A 1 99 ? -14.723 5.012 13.210 1.00 86.12 99 ASN A C 1
ATOM 731 O O . ASN A 1 99 ? -14.614 4.218 14.150 1.00 86.12 99 ASN A O 1
ATOM 735 N N . GLY A 1 100 ? -14.632 6.334 13.387 1.00 81.50 100 GLY A N 1
ATOM 736 C CA . GLY A 1 100 ? -14.514 6.985 14.699 1.00 81.50 100 GLY A CA 1
ATOM 737 C C . GLY A 1 100 ? -13.081 7.147 15.213 1.00 81.50 100 GLY A C 1
ATOM 738 O O . GLY A 1 100 ? -12.885 7.510 16.371 1.00 81.50 100 GLY A O 1
ATOM 739 N N . GLY A 1 101 ? -12.076 6.880 14.377 1.00 80.81 101 GLY A N 1
ATOM 740 C CA . GLY A 1 101 ? -10.681 7.200 14.662 1.00 80.81 101 GLY A CA 1
ATOM 741 C C . GLY A 1 101 ? -10.390 8.701 14.567 1.00 80.81 101 GLY A C 1
ATOM 742 O O . GLY A 1 101 ? -11.095 9.452 13.893 1.00 80.81 101 GLY A O 1
ATOM 743 N N . THR A 1 102 ? -9.321 9.155 15.221 1.00 81.31 102 THR A N 1
ATOM 744 C CA . THR A 1 102 ? -8.893 10.559 15.142 1.00 81.31 102 THR A CA 1
ATOM 745 C C . THR A 1 102 ? -7.939 10.778 13.971 1.00 81.31 102 THR A C 1
ATOM 747 O O . THR A 1 102 ? -7.195 9.887 13.568 1.00 81.31 102 THR A O 1
ATOM 750 N N . PHE A 1 103 ? -7.909 11.998 13.431 1.00 78.38 103 PHE A N 1
ATOM 751 C CA . PHE A 1 103 ? -6.973 12.340 12.355 1.00 78.38 103 PHE A CA 1
ATOM 752 C C . PHE A 1 103 ? -5.512 12.104 12.771 1.00 78.38 103 PHE A C 1
ATOM 754 O O . PHE A 1 103 ? -4.740 11.508 12.025 1.00 78.38 103 PHE A O 1
ATOM 761 N N . LYS A 1 104 ? -5.143 12.500 13.999 1.00 83.00 104 LYS A N 1
ATOM 762 C CA . LYS A 1 104 ? -3.781 12.325 14.528 1.00 83.00 104 LYS A CA 1
ATOM 763 C C . LYS A 1 104 ? -3.336 10.860 14.579 1.00 83.00 104 LYS A C 1
ATOM 765 O O . LYS A 1 104 ? -2.158 10.607 14.354 1.00 83.00 104 LYS A O 1
ATOM 770 N N . SER A 1 105 ? -4.235 9.901 14.832 1.00 82.38 105 SER A N 1
ATOM 771 C CA . SER A 1 105 ? -3.841 8.486 14.945 1.00 82.38 105 SER A CA 1
ATOM 772 C C . SER A 1 105 ? -3.415 7.861 13.613 1.00 82.38 105 SER A C 1
ATOM 774 O O . SER A 1 105 ? -2.745 6.830 13.605 1.00 82.38 105 SER A O 1
ATOM 776 N N . THR A 1 106 ? -3.777 8.479 12.486 1.00 89.31 106 THR A N 1
ATOM 777 C CA . THR A 1 106 ? -3.543 7.935 11.139 1.00 89.31 106 THR A CA 1
ATOM 778 C C . THR A 1 106 ? -2.958 8.942 10.155 1.00 89.31 106 THR A C 1
ATOM 780 O O . THR A 1 106 ? -2.828 8.629 8.975 1.00 89.31 106 THR A O 1
ATOM 783 N N . ALA A 1 107 ? -2.588 10.146 10.598 1.00 90.50 107 ALA A N 1
ATOM 784 C CA . ALA A 1 107 ? -1.970 11.156 9.736 1.00 90.50 107 ALA A CA 1
ATOM 785 C C . ALA A 1 107 ? -0.669 10.640 9.096 1.00 90.50 107 ALA A C 1
ATOM 787 O O . ALA A 1 107 ? -0.421 10.884 7.919 1.00 90.50 107 ALA A O 1
ATOM 788 N N . TRP A 1 108 ? 0.111 9.850 9.843 1.00 93.50 108 TRP A N 1
ATOM 789 C CA . TRP A 1 108 ? 1.322 9.186 9.350 1.00 93.50 108 TRP A CA 1
ATOM 790 C C . TRP A 1 108 ? 1.056 8.330 8.103 1.00 93.50 108 TRP A C 1
ATOM 792 O O . TRP A 1 108 ? 1.843 8.370 7.162 1.00 93.50 108 TRP A O 1
ATOM 802 N N . ALA A 1 109 ? -0.073 7.612 8.062 1.00 92.44 109 ALA A N 1
ATOM 803 C CA . ALA A 1 109 ? -0.432 6.766 6.932 1.00 92.44 109 AL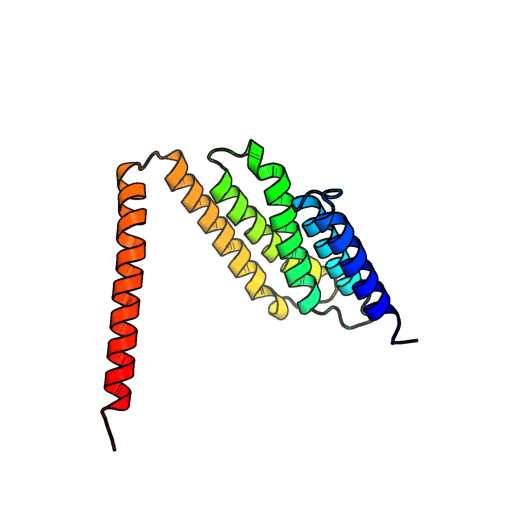A A CA 1
ATOM 804 C C . ALA A 1 109 ? -0.700 7.625 5.692 1.00 92.44 109 ALA A C 1
ATOM 806 O O . ALA A 1 109 ? -0.226 7.310 4.610 1.00 92.44 109 ALA A O 1
ATOM 807 N N . MET A 1 110 ? -1.359 8.775 5.849 1.00 93.38 110 MET A N 1
ATOM 808 C CA . MET A 1 110 ? -1.577 9.694 4.730 1.00 93.38 110 MET A CA 1
ATOM 809 C C . MET A 1 110 ? -0.259 10.252 4.170 1.00 93.38 110 MET A C 1
ATOM 811 O O . MET A 1 110 ? -0.086 10.299 2.955 1.00 93.38 110 MET A O 1
ATOM 815 N N . TYR A 1 111 ? 0.690 10.632 5.035 1.00 92.62 111 TYR A N 1
ATOM 816 C CA . TYR A 1 111 ? 2.002 11.119 4.589 1.00 92.62 111 TYR A CA 1
ATOM 817 C C . TYR A 1 111 ? 2.806 10.040 3.858 1.00 92.62 111 TYR A C 1
ATOM 819 O O . TYR A 1 111 ? 3.394 10.327 2.819 1.00 92.62 111 TYR A O 1
ATOM 827 N N . LEU A 1 112 ? 2.791 8.797 4.352 1.00 94.00 112 LEU A N 1
ATOM 828 C CA . LEU A 1 112 ? 3.408 7.670 3.647 1.00 94.00 112 LEU A CA 1
ATOM 829 C C . LEU A 1 112 ? 2.724 7.400 2.307 1.00 94.00 112 LEU A C 1
ATOM 831 O O . LEU A 1 112 ? 3.407 7.204 1.307 1.00 94.00 112 LEU A O 1
ATOM 835 N N . GLY A 1 113 ? 1.390 7.439 2.274 1.00 95.50 113 GLY A N 1
ATOM 836 C CA . GLY A 1 113 ? 0.609 7.249 1.056 1.00 95.50 113 GLY A CA 1
ATOM 837 C C . GLY A 1 113 ? 0.951 8.277 -0.020 1.00 95.50 113 GLY A C 1
ATOM 838 O O . GLY A 1 113 ? 1.220 7.910 -1.161 1.00 95.50 113 GLY A O 1
ATOM 839 N N . LEU A 1 114 ? 1.026 9.556 0.357 1.00 94.81 114 LEU A N 1
ATOM 840 C CA . LEU A 1 114 ? 1.443 10.639 -0.536 1.00 94.81 114 LEU A CA 1
ATOM 841 C C . LEU A 1 114 ? 2.907 10.509 -0.971 1.00 94.81 114 LEU A C 1
ATOM 843 O O . LEU A 1 114 ? 3.210 10.729 -2.141 1.00 94.81 114 LEU A O 1
ATOM 847 N N . GLY A 1 115 ? 3.806 10.127 -0.060 1.00 95.12 115 GLY A N 1
ATOM 848 C CA . GLY A 1 115 ? 5.214 9.891 -0.380 1.00 95.12 115 GLY A CA 1
ATOM 849 C C . GLY A 1 115 ? 5.390 8.779 -1.413 1.00 95.12 115 GLY A C 1
ATOM 850 O O . GLY A 1 115 ? 6.114 8.953 -2.389 1.00 95.12 115 GLY A O 1
ATOM 851 N N . LEU A 1 116 ? 4.665 7.671 -1.251 1.00 96.12 116 LEU A N 1
ATOM 852 C CA . LEU A 1 116 ? 4.647 6.567 -2.211 1.00 96.12 116 LEU A CA 1
ATOM 853 C C . LEU A 1 116 ? 3.994 6.964 -3.535 1.00 96.12 116 LEU A C 1
ATOM 855 O O . LEU A 1 116 ? 4.490 6.586 -4.590 1.00 96.12 116 LEU A O 1
ATOM 859 N N . ALA A 1 117 ? 2.929 7.768 -3.501 1.00 94.50 117 ALA A N 1
ATOM 860 C CA . ALA A 1 117 ? 2.303 8.287 -4.712 1.00 94.50 117 ALA A CA 1
ATOM 861 C C . ALA A 1 117 ? 3.281 9.138 -5.538 1.00 94.50 117 ALA A C 1
ATOM 863 O O . ALA A 1 117 ? 3.458 8.905 -6.736 1.00 94.50 117 ALA A O 1
ATOM 864 N N . ALA A 1 118 ? 3.967 10.075 -4.878 1.00 95.12 118 ALA A N 1
ATOM 865 C CA . ALA A 1 118 ? 5.004 10.898 -5.489 1.00 95.12 118 ALA A CA 1
ATOM 866 C C . ALA A 1 118 ? 6.181 10.050 -5.995 1.00 95.12 118 ALA A C 1
ATOM 868 O O . ALA A 1 118 ? 6.686 10.287 -7.091 1.00 95.12 118 ALA A O 1
ATOM 869 N N . PHE A 1 119 ? 6.580 9.025 -5.238 1.00 93.00 119 PHE A N 1
ATOM 870 C CA . PHE A 1 119 ? 7.625 8.100 -5.663 1.00 93.00 119 PHE A CA 1
ATOM 871 C C . PHE A 1 119 ? 7.212 7.289 -6.897 1.00 93.00 119 PHE A C 1
ATOM 873 O O . PHE A 1 119 ? 8.008 7.150 -7.815 1.00 93.00 119 PHE A O 1
ATOM 880 N N . GLY A 1 120 ? 5.961 6.835 -6.990 1.00 94.00 120 GLY A N 1
ATOM 881 C CA . GLY A 1 120 ? 5.452 6.165 -8.189 1.00 94.00 120 GLY A CA 1
ATOM 882 C C . GLY A 1 120 ? 5.478 7.067 -9.429 1.00 94.00 120 GLY A C 1
ATOM 883 O O . GLY A 1 120 ? 5.871 6.619 -10.501 1.00 94.00 120 GLY A O 1
ATOM 884 N N . VAL A 1 121 ? 5.171 8.365 -9.283 1.00 93.00 121 VAL A N 1
ATOM 885 C CA . VAL A 1 121 ? 5.332 9.349 -10.376 1.00 93.00 121 VAL A CA 1
ATOM 886 C C . VAL A 1 121 ? 6.801 9.485 -10.788 1.00 93.00 121 VAL A C 1
ATOM 888 O O . VAL A 1 121 ? 7.111 9.553 -11.978 1.00 93.00 121 VAL A O 1
ATOM 891 N N . PHE A 1 122 ? 7.719 9.503 -9.820 1.00 90.88 122 PHE A N 1
ATOM 892 C CA . PHE A 1 122 ? 9.153 9.515 -10.097 1.00 90.88 122 PHE A CA 1
ATOM 893 C C . PHE A 1 122 ? 9.601 8.256 -10.854 1.00 90.88 122 PHE A C 1
ATOM 895 O O . PHE A 1 122 ? 10.283 8.377 -11.869 1.00 90.88 122 PHE A O 1
ATOM 902 N N . VAL A 1 123 ? 9.177 7.066 -10.420 1.00 90.31 123 VAL A N 1
ATOM 903 C CA . VAL A 1 123 ? 9.488 5.798 -11.101 1.00 90.31 123 VAL A CA 1
ATOM 904 C C . VAL A 1 123 ? 8.966 5.819 -12.536 1.00 90.31 123 VAL A C 1
ATOM 906 O O . VAL A 1 123 ? 9.734 5.555 -13.456 1.00 90.31 123 VAL A O 1
ATOM 909 N N . LEU A 1 124 ? 7.721 6.263 -12.741 1.00 89.62 124 LEU A N 1
ATOM 910 C CA . LEU A 1 124 ? 7.130 6.381 -14.074 1.00 89.62 124 LEU A CA 1
ATOM 911 C C . LEU A 1 124 ? 7.955 7.305 -14.971 1.00 89.62 124 LEU A C 1
ATOM 913 O O . LEU A 1 124 ? 8.180 7.020 -16.142 1.00 89.62 124 LEU A O 1
ATOM 917 N N . THR A 1 125 ? 8.423 8.419 -14.411 1.00 86.75 125 THR A N 1
ATOM 918 C CA . THR A 1 125 ? 9.263 9.382 -15.127 1.00 86.75 125 THR A CA 1
ATOM 919 C C . THR A 1 125 ? 10.570 8.730 -15.584 1.00 86.75 125 THR A C 1
ATOM 921 O O . THR A 1 125 ? 10.973 8.911 -16.731 1.00 86.75 125 THR A O 1
ATOM 924 N N . ILE A 1 126 ? 11.218 7.946 -14.717 1.00 85.31 126 ILE A N 1
ATOM 925 C CA . ILE A 1 126 ? 12.461 7.234 -15.042 1.00 85.31 126 ILE A CA 1
ATOM 926 C C . ILE A 1 126 ? 12.231 6.155 -16.109 1.00 85.31 126 ILE A C 1
ATOM 928 O O . ILE A 1 126 ? 13.059 6.017 -17.012 1.00 85.31 126 ILE A O 1
ATOM 932 N N . GLU A 1 127 ? 11.123 5.421 -16.026 1.00 82.50 127 GLU A N 1
ATOM 933 C CA . GLU A 1 127 ? 10.793 4.333 -16.953 1.00 82.50 127 GLU A CA 1
ATOM 934 C C . GLU A 1 127 ? 10.370 4.849 -18.336 1.00 82.50 127 GLU A C 1
ATOM 936 O O . GLU A 1 127 ? 10.860 4.353 -19.349 1.00 82.50 127 GLU A O 1
ATOM 941 N N . VAL A 1 128 ? 9.529 5.887 -18.405 1.00 80.81 128 VAL A N 1
ATOM 942 C CA . VAL A 1 128 ? 9.024 6.442 -19.675 1.00 80.81 128 VAL A CA 1
ATOM 943 C C . VAL A 1 128 ? 10.080 7.269 -20.401 1.00 80.81 128 VAL A C 1
ATOM 945 O O . VAL A 1 128 ? 10.204 7.179 -21.622 1.00 80.81 128 VAL A O 1
ATOM 948 N N . MET A 1 129 ? 10.878 8.068 -19.684 1.00 75.12 129 MET A N 1
ATOM 949 C CA . MET A 1 129 ? 11.867 8.941 -20.329 1.00 75.12 129 MET A CA 1
ATOM 950 C C . MET A 1 129 ? 13.091 8.196 -20.878 1.00 75.12 129 MET A C 1
ATOM 952 O O . MET A 1 129 ? 13.998 8.842 -21.396 1.00 75.12 129 MET A O 1
ATOM 956 N N . SER A 1 130 ? 13.129 6.856 -20.822 1.00 62.00 130 SER A N 1
ATOM 957 C CA . SER A 1 130 ? 14.206 6.055 -21.419 1.00 62.00 130 SER A CA 1
ATOM 958 C C . SER A 1 130 ? 15.595 6.553 -21.001 1.00 62.00 130 SER A C 1
ATOM 960 O O . SER A 1 130 ? 16.513 6.646 -21.818 1.00 62.00 130 SER A O 1
ATOM 962 N N . PHE A 1 131 ? 15.777 6.874 -19.714 1.00 61.06 131 PHE A N 1
ATOM 963 C CA . PHE A 1 131 ? 17.093 7.175 -19.149 1.00 61.06 131 PHE A CA 1
ATOM 964 C C . PHE A 1 131 ? 17.936 5.892 -19.017 1.00 61.06 131 PHE A C 1
ATOM 966 O O . PHE A 1 131 ? 18.493 5.601 -17.962 1.00 61.06 131 PHE A O 1
ATOM 973 N N . GLU A 1 132 ? 18.048 5.113 -20.090 1.00 63.75 132 GLU A N 1
ATOM 974 C CA . GLU A 1 132 ? 18.866 3.903 -20.222 1.00 63.75 132 GLU A CA 1
ATOM 975 C C . GLU A 1 132 ? 20.268 4.049 -19.586 1.00 63.75 132 GLU A C 1
ATOM 977 O O . GLU A 1 132 ? 20.678 3.168 -18.823 1.00 63.75 132 GLU A O 1
ATOM 982 N N . PRO A 1 133 ? 20.990 5.177 -19.768 1.00 65.25 133 PRO A N 1
ATOM 983 C CA . PRO A 1 133 ? 22.275 5.388 -19.103 1.00 65.25 133 PRO A CA 1
ATOM 984 C C . PRO A 1 133 ? 22.152 5.630 -17.590 1.00 65.25 133 PRO A C 1
ATOM 986 O O . PRO A 1 133 ? 22.939 5.088 -16.815 1.00 65.25 133 PRO A O 1
ATOM 989 N N . LEU A 1 134 ? 21.168 6.422 -17.145 1.00 65.75 134 LEU A N 1
ATOM 990 C CA . LEU A 1 134 ? 21.004 6.790 -15.733 1.00 65.75 134 LEU A CA 1
ATOM 991 C C . LEU A 1 134 ? 20.455 5.623 -14.905 1.00 65.75 134 LEU A C 1
ATOM 993 O O . LEU A 1 134 ? 20.884 5.424 -13.775 1.00 65.75 134 LEU A O 1
ATOM 997 N N . ALA A 1 135 ? 19.546 4.822 -15.464 1.00 61.97 135 ALA A N 1
ATOM 998 C CA . ALA A 1 135 ? 18.982 3.647 -14.809 1.00 61.97 135 ALA A CA 1
ATOM 999 C C . ALA A 1 135 ? 20.052 2.569 -14.579 1.00 61.97 135 ALA A C 1
ATOM 1001 O O . ALA A 1 135 ? 20.116 1.986 -13.495 1.00 61.97 135 ALA A O 1
ATOM 1002 N N . ARG A 1 136 ? 20.953 2.346 -15.551 1.00 67.56 136 ARG A N 1
ATOM 1003 C CA . ARG A 1 136 ? 22.133 1.484 -15.356 1.00 67.56 136 ARG A CA 1
ATOM 1004 C C . ARG A 1 136 ? 23.083 2.057 -14.307 1.00 67.56 136 ARG A C 1
ATOM 1006 O O . ARG A 1 136 ? 23.573 1.310 -13.462 1.00 67.56 136 ARG A O 1
ATOM 1013 N N . LEU A 1 137 ? 23.301 3.373 -14.324 1.00 71.00 137 LEU A N 1
ATOM 1014 C CA . LEU A 1 137 ? 24.160 4.056 -13.361 1.00 71.00 137 LEU A CA 1
ATOM 1015 C C . LEU A 1 137 ? 23.611 3.945 -11.928 1.00 71.00 137 LEU A C 1
ATOM 1017 O O . LEU A 1 137 ? 24.349 3.563 -11.026 1.00 71.00 137 LEU A O 1
ATOM 1021 N N . ILE A 1 138 ? 22.318 4.200 -11.710 1.00 70.06 138 ILE A N 1
ATOM 1022 C CA . ILE A 1 138 ? 21.664 4.103 -10.395 1.00 70.06 138 ILE A CA 1
ATOM 1023 C C . ILE A 1 138 ? 21.666 2.656 -9.891 1.00 70.06 138 ILE A C 1
ATOM 1025 O O . ILE A 1 138 ? 22.003 2.430 -8.729 1.00 70.06 138 ILE A O 1
ATOM 1029 N N . LYS A 1 139 ? 21.382 1.667 -10.756 1.00 71.19 139 LYS A N 1
ATOM 1030 C CA . LYS A 1 139 ? 21.464 0.236 -10.404 1.00 71.19 139 LYS A CA 1
ATOM 1031 C C . LYS A 1 139 ? 22.852 -0.174 -9.900 1.00 71.19 139 LYS A C 1
ATOM 1033 O O . LYS A 1 139 ? 22.943 -1.089 -9.090 1.00 71.19 139 LYS A O 1
ATOM 1038 N N . PHE A 1 140 ? 23.914 0.498 -10.345 1.00 76.56 140 PHE A N 1
ATOM 1039 C CA . PHE A 1 140 ? 25.287 0.206 -9.933 1.00 76.56 140 PHE A CA 1
ATOM 1040 C C . PHE A 1 140 ? 25.752 1.054 -8.736 1.00 76.56 140 PHE A C 1
ATOM 1042 O O . PHE A 1 140 ? 26.367 0.537 -7.805 1.00 76.56 140 PHE A O 1
ATOM 1049 N N . ILE A 1 141 ? 25.428 2.352 -8.722 1.00 80.56 141 ILE A N 1
ATOM 1050 C CA . ILE A 1 141 ? 25.834 3.284 -7.660 1.00 80.56 141 ILE A CA 1
ATOM 1051 C C . ILE A 1 141 ? 25.076 3.015 -6.358 1.00 80.56 141 ILE A C 1
ATOM 1053 O O . ILE A 1 141 ? 25.666 3.120 -5.285 1.00 80.56 141 ILE A O 1
ATOM 1057 N N . TRP A 1 142 ? 23.793 2.653 -6.422 1.00 79.62 142 TRP A N 1
ATOM 1058 C CA . TRP A 1 142 ? 22.967 2.489 -5.225 1.00 79.62 142 TRP A CA 1
ATOM 1059 C C . TRP A 1 142 ? 23.454 1.358 -4.297 1.00 79.62 142 TRP A C 1
ATOM 1061 O O . TRP A 1 142 ? 23.671 1.625 -3.112 1.00 79.62 142 TRP A O 1
ATOM 1071 N N . PRO A 1 143 ? 23.744 0.133 -4.787 1.00 80.94 143 PRO A N 1
ATOM 1072 C CA . PRO A 1 143 ? 24.357 -0.909 -3.962 1.00 80.94 143 PRO A CA 1
ATOM 1073 C C . PRO A 1 143 ? 25.725 -0.501 -3.406 1.00 80.94 143 PRO A C 1
ATOM 1075 O O . PRO A 1 143 ? 26.008 -0.750 -2.237 1.00 80.94 143 PRO A O 1
ATOM 1078 N N . LEU A 1 144 ? 26.563 0.172 -4.204 1.00 82.50 144 LEU A N 1
ATOM 1079 C CA . LEU A 1 144 ? 27.875 0.650 -3.757 1.00 82.50 144 LEU A CA 1
ATOM 1080 C C . LEU A 1 144 ? 27.762 1.688 -2.636 1.00 82.50 144 LEU A C 1
ATOM 1082 O O . LEU A 1 144 ? 28.514 1.623 -1.665 1.00 82.50 144 LEU A O 1
ATOM 1086 N N . ALA A 1 145 ? 26.804 2.610 -2.732 1.00 83.56 145 ALA A N 1
ATOM 1087 C CA . ALA A 1 145 ? 26.524 3.590 -1.691 1.00 83.56 145 ALA A CA 1
ATOM 1088 C C . ALA A 1 145 ? 26.038 2.921 -0.396 1.00 83.56 145 ALA A C 1
ATOM 1090 O O . ALA A 1 145 ? 26.481 3.302 0.687 1.00 83.56 145 ALA A O 1
ATOM 1091 N N . LEU A 1 146 ? 25.191 1.891 -0.493 1.00 80.62 146 LEU A N 1
ATOM 1092 C CA . LEU A 1 146 ? 24.739 1.111 0.664 1.00 80.62 146 LEU A CA 1
ATOM 1093 C C . LEU A 1 146 ? 25.885 0.334 1.319 1.00 80.62 146 LEU A C 1
ATOM 1095 O O . LEU A 1 146 ? 26.010 0.350 2.542 1.00 80.62 146 LEU A O 1
ATOM 1099 N N . ILE A 1 147 ? 26.756 -0.293 0.524 1.00 86.25 147 ILE A N 1
ATOM 1100 C CA . ILE A 1 147 ? 27.950 -0.987 1.023 1.00 86.25 147 ILE A CA 1
ATOM 1101 C C . ILE A 1 147 ? 28.887 0.011 1.717 1.00 86.25 147 ILE A C 1
ATOM 1103 O O . ILE A 1 147 ? 29.306 -0.222 2.851 1.00 86.25 147 ILE A O 1
ATOM 1107 N N . ALA A 1 148 ? 29.179 1.149 1.082 1.00 86.75 148 ALA A N 1
ATOM 1108 C CA . ALA A 1 148 ? 30.028 2.191 1.654 1.00 86.75 148 ALA A CA 1
ATOM 1109 C C . ALA A 1 148 ? 29.433 2.776 2.948 1.00 86.75 148 ALA A C 1
ATOM 1111 O O . ALA A 1 148 ? 30.140 2.921 3.947 1.00 86.75 148 ALA A O 1
ATOM 1112 N N . GLY A 1 149 ? 28.127 3.051 2.964 1.00 87.12 149 GLY A N 1
ATOM 1113 C CA . GLY A 1 149 ? 27.399 3.499 4.150 1.00 87.12 149 GLY A CA 1
ATOM 1114 C C . GLY A 1 149 ? 27.438 2.469 5.282 1.00 87.12 149 GLY A C 1
ATOM 1115 O O . GLY A 1 149 ? 27.732 2.821 6.425 1.00 87.12 149 GLY A O 1
ATOM 1116 N N . GLY A 1 150 ? 27.238 1.187 4.963 1.00 83.25 150 GLY A N 1
ATOM 1117 C CA . GLY A 1 150 ? 27.351 0.081 5.915 1.00 83.25 150 GLY A CA 1
ATOM 1118 C C . GLY A 1 150 ? 28.748 -0.025 6.532 1.00 83.25 150 GLY A C 1
ATOM 1119 O O . GLY A 1 150 ? 28.883 -0.121 7.752 1.00 83.25 150 GLY A O 1
ATOM 1120 N N . LEU A 1 151 ? 29.802 0.084 5.719 1.00 89.44 151 LEU A N 1
ATOM 1121 C CA . LEU A 1 151 ? 31.189 0.075 6.198 1.00 89.44 151 LEU A CA 1
ATOM 1122 C C . LEU A 1 151 ? 31.502 1.266 7.117 1.00 89.44 151 LEU A C 1
ATOM 1124 O O . LEU A 1 151 ? 32.184 1.098 8.131 1.00 89.44 151 LEU A O 1
ATOM 1128 N N . LEU A 1 152 ? 30.986 2.459 6.805 1.00 86.88 152 LEU A N 1
ATOM 1129 C CA . LEU A 1 152 ? 31.148 3.645 7.652 1.00 86.88 152 LEU A CA 1
ATOM 1130 C C . LEU A 1 152 ? 30.463 3.483 9.014 1.00 86.88 152 LEU A C 1
ATOM 1132 O O . LEU A 1 152 ? 31.039 3.865 10.035 1.00 86.88 152 LEU A O 1
ATOM 1136 N N . LEU A 1 153 ? 29.269 2.888 9.046 1.00 82.06 153 LEU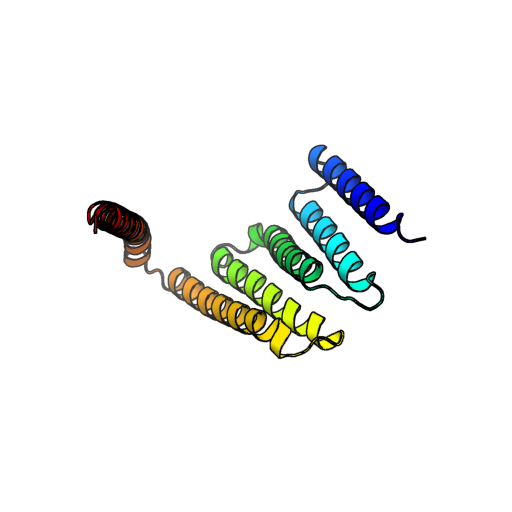 A N 1
ATOM 1137 C CA . LEU A 1 153 ? 28.549 2.605 10.289 1.00 82.06 153 LEU A CA 1
ATOM 1138 C C . LEU A 1 153 ? 29.288 1.579 11.158 1.00 82.06 153 LEU A C 1
ATOM 1140 O O . LEU A 1 153 ? 29.473 1.815 12.351 1.00 82.06 153 LEU A O 1
ATOM 1144 N N . ILE A 1 154 ? 29.796 0.493 10.563 1.00 84.38 154 ILE A N 1
ATOM 1145 C CA . ILE A 1 154 ? 30.592 -0.520 11.278 1.00 84.38 154 ILE A CA 1
ATOM 1146 C C . ILE A 1 154 ? 31.867 0.100 11.861 1.00 84.38 154 ILE A C 1
ATOM 1148 O O . ILE A 1 154 ? 32.230 -0.172 13.008 1.00 84.38 154 ILE A O 1
ATOM 1152 N N . LYS A 1 155 ? 32.545 0.959 11.089 1.00 81.06 155 LYS A N 1
ATOM 1153 C CA . LYS A 1 155 ? 33.746 1.659 11.556 1.00 81.06 155 LYS A CA 1
ATOM 1154 C C . LYS A 1 155 ? 33.430 2.565 12.746 1.00 81.06 155 LYS A C 1
ATOM 1156 O O . LYS A 1 155 ? 34.162 2.521 13.728 1.00 81.06 155 LYS A O 1
ATOM 1161 N N . ARG A 1 156 ? 32.329 3.325 12.695 1.00 72.81 156 ARG A N 1
ATOM 1162 C CA . ARG A 1 156 ? 31.887 4.171 13.817 1.00 72.81 156 ARG A CA 1
ATOM 1163 C C . ARG A 1 156 ? 31.549 3.360 15.069 1.00 72.81 156 ARG A C 1
ATOM 1165 O O . ARG A 1 156 ? 31.971 3.754 16.149 1.00 72.81 156 ARG A O 1
ATOM 1172 N N . HIS A 1 157 ? 30.873 2.218 14.936 1.00 68.19 157 HIS A N 1
ATOM 1173 C CA . HIS A 1 157 ? 30.550 1.354 16.080 1.00 68.19 157 HIS A CA 1
ATOM 1174 C C . HIS A 1 157 ? 31.811 0.804 16.769 1.00 68.19 157 HIS A C 1
ATOM 1176 O O . HIS A 1 157 ? 31.928 0.861 17.989 1.00 68.19 157 HIS A O 1
ATOM 1182 N N . LYS A 1 158 ? 32.805 0.348 15.991 1.00 61.47 158 LYS A N 1
ATOM 1183 C CA . LYS A 1 158 ? 34.090 -0.137 16.532 1.00 61.47 158 LYS A CA 1
ATOM 1184 C C . LYS A 1 158 ? 34.949 0.955 17.176 1.00 61.47 158 LYS A C 1
ATOM 1186 O O . LYS A 1 158 ? 35.794 0.634 18.004 1.00 61.47 158 LYS A O 1
ATOM 1191 N N . THR A 1 159 ? 34.800 2.215 16.769 1.00 59.66 159 THR A N 1
ATOM 1192 C CA . THR A 1 159 ? 35.506 3.339 17.405 1.00 59.66 159 THR A CA 1
ATOM 1193 C C . THR A 1 159 ? 34.897 3.679 18.766 1.00 59.66 159 THR A C 1
ATOM 1195 O O . THR A 1 159 ? 35.648 3.944 19.694 1.00 59.66 159 THR A O 1
ATOM 1198 N N . ILE A 1 160 ? 33.571 3.586 18.914 1.00 59.38 160 ILE A N 1
ATOM 1199 C CA . ILE A 1 160 ? 32.874 3.856 20.184 1.00 59.38 160 ILE A CA 1
ATOM 1200 C C . ILE A 1 160 ? 33.199 2.794 21.252 1.00 59.38 160 ILE A C 1
ATOM 1202 O O . ILE A 1 160 ? 33.371 3.137 22.412 1.00 59.38 160 ILE A O 1
ATOM 1206 N N . GLU A 1 161 ? 33.370 1.521 20.878 1.00 57.50 161 GLU A N 1
ATOM 1207 C CA . GLU A 1 161 ? 33.806 0.460 21.813 1.00 57.50 161 GLU A CA 1
ATOM 1208 C C . GLU A 1 161 ? 35.277 0.573 22.257 1.00 57.50 161 GLU A C 1
ATOM 1210 O O . GLU A 1 161 ? 35.686 -0.100 23.202 1.00 57.50 161 GLU A O 1
ATOM 1215 N N . LYS A 1 162 ? 36.095 1.383 21.570 1.00 54.12 162 LYS A N 1
ATOM 1216 C CA . LYS A 1 162 ? 37.537 1.521 21.835 1.00 54.12 162 LYS A CA 1
ATOM 1217 C C . LYS A 1 162 ? 37.919 2.748 22.661 1.00 54.12 162 LYS A C 1
ATOM 1219 O O . LYS A 1 162 ? 39.105 2.896 22.945 1.00 54.12 162 LYS A O 1
ATOM 1224 N N . GLU A 1 163 ? 36.967 3.592 23.046 1.00 47.56 163 GLU A N 1
ATOM 1225 C CA . GLU A 1 163 ? 37.196 4.623 24.060 1.00 47.56 163 GLU A CA 1
ATOM 1226 C C . GLU A 1 163 ? 36.719 4.100 25.421 1.00 47.56 163 GLU A C 1
ATOM 1228 O O . GLU A 1 163 ? 35.531 4.194 25.735 1.00 47.56 163 GLU A O 1
ATOM 1233 N N . PRO A 1 164 ? 37.609 3.493 26.231 1.00 51.56 164 PRO A N 1
ATOM 1234 C CA . PRO A 1 164 ? 37.333 3.349 27.645 1.00 51.56 164 PRO A CA 1
ATOM 1235 C C . PRO A 1 164 ? 37.372 4.747 28.274 1.00 51.56 164 PRO A C 1
ATOM 1237 O O . PRO A 1 164 ? 38.237 5.560 27.939 1.00 51.56 164 PRO A O 1
ATOM 1240 N N . PHE A 1 165 ? 36.427 5.010 29.175 1.00 52.66 165 PHE A N 1
ATOM 1241 C CA . PHE A 1 165 ? 36.653 5.983 30.242 1.00 52.66 165 PHE A CA 1
ATOM 1242 C C . PHE A 1 165 ? 37.944 5.647 30.998 1.00 52.66 165 PHE A C 1
ATOM 1244 O O . PHE A 1 165 ? 38.208 4.434 31.189 1.00 52.66 165 PHE A O 1
#

Foldseek 3Di:
DPPVLVVVLVVQLVVLVVCVVVVVDPPLVSLLSNLVSLVCVQVVDDPDNDLVSLLSSLQSNLVSVLVVCQVPQVLLSQLSSLQSNLVSLVCSQVVCVVVVHDNVVRVVSNVSSVVSNVVSVVSSCCSVVPPVVVVVVCVPVVVVVVVVVVVVVVVVVVVVVPDDD

Radius of gyration: 21.32 Å; chains: 1; bounding box: 56×40×52 Å